Protein AF-A0A7T8KW52-F1 (afdb_monomer_lite)

Foldseek 3Di:
DDDDPVVVVVVVVVVVVVVVVVVVVVVVVVVVDDDDPDDADKDDFPDDPPDDDDPPDPDDRIDGDHVPPDDDDDDDDPVVVVVVVVCVVVPVADDPDPPDGDDD

Sequence (104 aa):
QAVSKQQYADANAAYLQSKAAVEQARINLRYTKVLSPISGRIGRSAVTEGALVTNGQANAMATVQQLDPIYVDVTQPSTALLRLRRELASGQLERAGDNAAKVS

Radius of gyration: 27.74 Å; chains: 1; bounding box: 61×46×72 Å

Structure (mmCIF, N/CA/C/O backbone):
data_AF-A0A7T8KW52-F1
#
_entry.id   AF-A0A7T8KW52-F1
#
loop_
_atom_site.group_PDB
_atom_site.id
_atom_site.type_symbol
_atom_site.label_atom_id
_atom_site.label_alt_id
_atom_site.label_comp_id
_atom_site.label_asym_id
_atom_site.label_entity_id
_atom_site.label_seq_id
_atom_site.pdbx_PDB_ins_code
_atom_site.Cartn_x
_atom_site.Cartn_y
_atom_site.Cartn_z
_atom_site.occupancy
_atom_site.B_iso_or_equiv
_atom_site.auth_seq_id
_atom_site.auth_comp_id
_atom_site.auth_asym_id
_atom_site.auth_atom_id
_atom_site.pdbx_PDB_model_num
ATOM 1 N N . GLN A 1 1 ? -30.440 13.120 39.045 1.00 48.38 1 GLN A N 1
ATOM 2 C CA . GLN A 1 1 ? -29.204 12.409 39.434 1.00 48.38 1 GLN A CA 1
ATOM 3 C C . GLN A 1 1 ? -28.089 12.915 38.532 1.00 48.38 1 GLN A C 1
ATOM 5 O O . GLN A 1 1 ? -28.190 12.738 37.327 1.00 48.38 1 GLN A O 1
ATOM 10 N N . ALA A 1 2 ? -27.111 13.644 39.072 1.00 65.50 2 ALA A N 1
ATOM 11 C CA . ALA A 1 2 ? -25.960 14.109 38.299 1.00 65.50 2 ALA A CA 1
ATOM 12 C C . ALA A 1 2 ? -24.874 13.027 38.366 1.00 65.50 2 ALA A C 1
ATOM 14 O O . ALA A 1 2 ? -24.455 12.653 39.459 1.00 65.50 2 ALA A O 1
ATOM 15 N N . VAL A 1 3 ? -24.476 12.485 37.216 1.00 75.62 3 VAL A N 1
ATOM 16 C CA . VAL A 1 3 ? -23.365 11.526 37.125 1.00 75.62 3 VAL A CA 1
ATOM 17 C C . VAL A 1 3 ? -22.056 12.201 37.536 1.00 75.62 3 VAL A C 1
ATOM 19 O O . VAL A 1 3 ? -21.842 13.383 37.250 1.00 75.62 3 VAL A O 1
ATOM 22 N N . SER A 1 4 ? -21.179 11.474 38.232 1.00 90.31 4 SER A N 1
ATOM 23 C CA . SER A 1 4 ? -19.884 12.022 38.647 1.00 90.31 4 SER A CA 1
ATOM 24 C C . SER A 1 4 ? -18.973 12.226 37.428 1.00 90.31 4 SER A C 1
ATOM 26 O O . SER A 1 4 ? -19.077 11.508 36.431 1.00 90.31 4 SER A O 1
ATOM 28 N N . LYS A 1 5 ? -18.041 13.190 37.488 1.00 89.31 5 LYS A N 1
ATOM 29 C CA . LYS A 1 5 ? -17.073 13.427 36.394 1.00 89.31 5 LYS A CA 1
ATOM 30 C C . LYS A 1 5 ? -16.287 12.164 36.023 1.00 89.31 5 LYS A C 1
ATOM 32 O O . LYS A 1 5 ? -15.942 11.994 34.861 1.00 89.31 5 LYS A O 1
ATOM 37 N N . GLN A 1 6 ? -16.041 11.288 36.997 1.00 88.44 6 GLN A N 1
ATOM 38 C CA . GLN 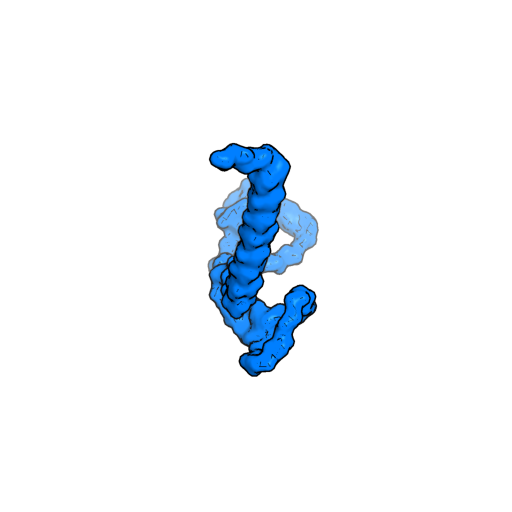A 1 6 ? -15.375 10.004 36.792 1.00 88.44 6 GLN A CA 1
ATOM 39 C C . GLN A 1 6 ? -16.227 9.056 35.939 1.00 88.44 6 GLN A C 1
ATOM 41 O O . GLN A 1 6 ? -15.753 8.584 34.916 1.00 88.44 6 GLN A O 1
ATOM 46 N N . GLN A 1 7 ? -17.512 8.882 36.271 1.00 91.44 7 GLN A N 1
ATOM 47 C CA . GLN A 1 7 ? -18.432 8.056 35.476 1.00 91.44 7 GLN A CA 1
ATOM 48 C C . GLN A 1 7 ? -18.571 8.566 34.034 1.00 91.44 7 GLN A C 1
ATOM 50 O O . GLN A 1 7 ? -18.637 7.774 33.096 1.00 91.44 7 GLN A O 1
ATOM 55 N N . TYR A 1 8 ? -18.583 9.890 33.844 1.00 91.25 8 TYR A N 1
ATOM 56 C CA . TYR A 1 8 ? -18.576 10.490 32.508 1.00 91.25 8 TYR A CA 1
ATOM 57 C C . TYR A 1 8 ? -17.264 10.217 31.753 1.00 91.25 8 TYR A C 1
ATOM 59 O O . TYR A 1 8 ? -17.296 9.880 30.569 1.00 91.25 8 TYR A O 1
ATOM 67 N N . ALA A 1 9 ? -16.112 10.345 32.420 1.00 92.75 9 ALA A N 1
ATOM 68 C CA . ALA A 1 9 ? -14.809 10.074 31.819 1.00 92.75 9 ALA A CA 1
ATOM 69 C C . ALA A 1 9 ? -14.665 8.602 31.402 1.00 92.75 9 ALA A C 1
ATOM 71 O O . ALA A 1 9 ? -14.217 8.340 30.286 1.00 92.75 9 ALA A O 1
ATOM 72 N N . ASP A 1 10 ? -15.117 7.667 32.240 1.00 93.31 10 ASP A N 1
ATOM 73 C CA . ASP A 1 10 ? -15.090 6.228 31.957 1.00 93.31 10 ASP A CA 1
ATOM 74 C C . ASP A 1 10 ? -15.988 5.879 30.760 1.00 93.31 10 ASP A C 1
ATOM 76 O O . ASP A 1 10 ? -15.569 5.169 29.842 1.00 93.31 10 ASP A O 1
A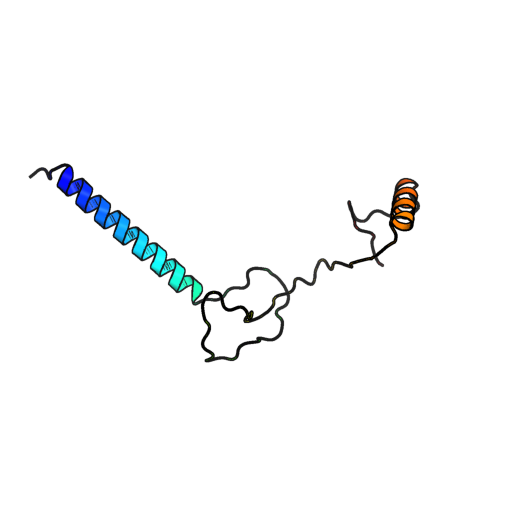TOM 80 N N . ALA A 1 11 ? -17.199 6.447 30.706 1.00 93.00 11 ALA A N 1
ATOM 81 C CA . ALA A 1 11 ? -18.106 6.275 29.573 1.00 93.00 11 ALA A CA 1
ATOM 82 C C . ALA A 1 11 ? -17.522 6.855 28.272 1.00 93.00 11 ALA A C 1
ATOM 84 O O . ALA A 1 11 ? -17.601 6.226 27.214 1.00 93.00 11 ALA A O 1
ATOM 85 N N . ASN A 1 12 ? -16.892 8.032 28.340 1.00 94.19 12 ASN A N 1
ATOM 86 C CA . ASN A 1 12 ? -16.236 8.639 27.186 1.00 94.19 12 ASN A CA 1
ATOM 87 C C . ASN A 1 12 ? -15.015 7.823 26.724 1.00 94.19 12 ASN A C 1
ATOM 89 O O . ASN A 1 12 ? -14.805 7.660 25.523 1.00 94.19 12 ASN A O 1
ATOM 93 N N . ALA A 1 13 ? -14.235 7.264 27.651 1.00 93.88 13 ALA A N 1
ATOM 94 C CA . ALA A 1 13 ? -13.118 6.381 27.326 1.00 93.88 13 ALA A CA 1
ATOM 95 C C . ALA A 1 13 ? -13.601 5.104 26.616 1.00 93.88 13 ALA A C 1
ATOM 97 O O . ALA A 1 13 ? -13.077 4.762 25.554 1.00 93.88 13 ALA A O 1
ATOM 98 N N . ALA A 1 14 ? -14.646 4.452 27.135 1.00 94.69 14 ALA A N 1
ATOM 99 C CA . ALA A 1 14 ? -15.252 3.275 26.508 1.00 94.69 14 ALA A CA 1
ATOM 100 C C . ALA A 1 14 ? -15.829 3.588 25.113 1.00 94.69 14 ALA A C 1
ATOM 102 O O . ALA A 1 14 ? -15.681 2.797 24.174 1.00 94.69 14 ALA A O 1
ATOM 103 N N . TYR A 1 15 ? -16.434 4.769 24.947 1.00 95.38 15 TYR A N 1
ATOM 104 C CA . TYR A 1 15 ? -16.900 5.250 23.648 1.00 95.38 15 TYR A CA 1
ATOM 105 C C . TYR A 1 15 ? -15.744 5.434 22.655 1.00 95.38 15 TYR A C 1
ATOM 107 O O . TYR A 1 15 ? -15.822 4.944 21.528 1.00 95.38 15 TYR A O 1
ATOM 115 N N . LEU A 1 16 ? -14.652 6.089 23.062 1.00 95.38 16 LEU A N 1
ATOM 116 C CA . LEU A 1 16 ? -13.480 6.296 22.206 1.00 95.38 16 LEU A CA 1
ATOM 117 C C . LEU A 1 16 ? -12.821 4.974 21.794 1.00 95.38 16 LEU A C 1
ATOM 119 O O . LEU A 1 16 ? -12.466 4.811 20.626 1.00 95.38 16 LEU A O 1
ATOM 123 N N . GLN A 1 17 ? -12.710 4.017 22.717 1.00 95.06 17 GLN A N 1
ATOM 124 C CA . GLN A 1 17 ? -12.205 2.672 22.426 1.00 95.06 17 GLN A CA 1
ATOM 125 C C . GLN A 1 17 ? -13.090 1.948 21.407 1.00 95.06 17 GLN A C 1
ATOM 127 O O . GLN A 1 17 ? -12.592 1.421 20.412 1.00 95.06 17 GLN A O 1
ATOM 132 N N . SER A 1 18 ? -14.409 1.981 21.611 1.00 93.94 18 SER A N 1
ATOM 133 C CA . SER A 1 18 ? -15.372 1.360 20.694 1.00 93.94 18 SER A CA 1
ATOM 134 C C . SER A 1 18 ? -15.330 2.016 19.314 1.00 93.94 18 SER A C 1
ATOM 136 O O . SER A 1 18 ? -15.343 1.329 18.294 1.00 93.94 18 SER A O 1
ATOM 138 N N . LYS A 1 19 ? -15.205 3.348 19.264 1.00 95.25 19 LYS A N 1
ATOM 139 C CA . LYS A 1 19 ? -15.060 4.097 18.013 1.00 95.25 19 LYS A CA 1
ATOM 140 C C . LYS A 1 19 ? -13.793 3.683 17.263 1.00 95.25 19 LYS A C 1
ATOM 142 O O . LYS A 1 19 ? -13.863 3.426 16.065 1.00 95.25 19 LYS A O 1
ATOM 147 N N . ALA A 1 20 ? -12.661 3.562 17.957 1.00 94.00 20 ALA A N 1
ATOM 148 C CA . ALA A 1 20 ? -11.417 3.089 17.355 1.00 94.00 20 ALA A CA 1
ATOM 149 C C . ALA A 1 20 ? -11.549 1.655 16.810 1.00 94.00 20 ALA A C 1
ATOM 151 O O . ALA A 1 20 ? -11.113 1.382 15.693 1.00 94.00 20 ALA A O 1
ATOM 152 N N . ALA A 1 21 ? -12.212 0.760 17.550 1.00 94.44 21 ALA A N 1
ATOM 153 C CA . ALA A 1 21 ? -12.456 -0.611 17.105 1.00 94.44 21 ALA A CA 1
ATOM 154 C C . ALA A 1 21 ? -13.322 -0.669 15.832 1.00 94.44 21 ALA A C 1
ATOM 156 O O . ALA A 1 21 ? -13.013 -1.428 14.911 1.00 94.44 21 ALA A O 1
ATOM 157 N N . VAL A 1 22 ? -14.363 0.166 15.739 1.00 94.69 22 VAL A N 1
ATOM 158 C CA . VAL A 1 22 ? -15.207 0.275 14.537 1.00 94.69 22 VAL A CA 1
ATOM 159 C C . VAL A 1 22 ? -14.413 0.807 13.345 1.00 94.69 22 VAL A C 1
ATOM 161 O O . VAL A 1 22 ? -14.528 0.260 12.247 1.00 94.69 22 VAL A O 1
ATOM 164 N N . GLU A 1 23 ? -13.591 1.840 13.538 1.00 94.19 23 GLU A N 1
ATOM 165 C CA . GLU A 1 23 ? -12.743 2.365 12.461 1.00 94.19 23 GLU A CA 1
ATOM 166 C C . GLU A 1 23 ? -11.731 1.318 11.979 1.00 94.19 23 GLU A C 1
ATOM 168 O O . GLU A 1 23 ? -11.582 1.113 10.773 1.00 94.19 23 GLU A O 1
ATOM 173 N N . GLN A 1 24 ? -11.109 0.573 12.896 1.00 92.19 24 GLN A N 1
ATOM 174 C CA . GLN A 1 24 ? -10.200 -0.513 12.532 1.00 92.19 24 GLN A CA 1
ATOM 175 C C . GLN A 1 24 ? -10.918 -1.622 11.750 1.00 92.19 24 GLN A C 1
ATOM 177 O O . GLN A 1 24 ? -10.422 -2.072 10.715 1.00 92.19 24 GLN A O 1
ATOM 182 N N . ALA A 1 25 ? -12.106 -2.040 12.198 1.00 91.25 25 ALA A N 1
ATOM 183 C CA . ALA A 1 25 ? -12.912 -3.038 11.498 1.00 91.25 25 ALA A CA 1
ATOM 184 C C . ALA A 1 25 ? -13.320 -2.558 10.094 1.00 91.25 25 ALA A C 1
ATOM 186 O O . ALA A 1 25 ? -13.260 -3.331 9.135 1.00 91.25 25 ALA A O 1
ATOM 187 N N . ARG A 1 26 ? -13.663 -1.272 9.942 1.00 91.31 26 ARG A N 1
ATOM 188 C CA . ARG A 1 26 ? -13.965 -0.658 8.640 1.00 91.31 26 ARG A CA 1
ATOM 189 C C . ARG A 1 26 ? -12.753 -0.684 7.708 1.00 91.31 26 ARG A C 1
ATOM 191 O O . ARG A 1 26 ? -12.905 -1.004 6.529 1.00 91.31 26 ARG A O 1
ATOM 198 N N . ILE A 1 27 ? -11.562 -0.368 8.217 1.00 88.94 27 ILE A N 1
ATOM 199 C CA . ILE A 1 27 ? -10.313 -0.415 7.442 1.00 88.94 27 ILE A CA 1
ATOM 200 C C . ILE A 1 27 ? -10.020 -1.848 6.984 1.00 88.94 27 ILE A C 1
ATOM 202 O O . ILE A 1 27 ? -9.756 -2.066 5.801 1.00 88.94 27 ILE A O 1
ATOM 206 N N . ASN A 1 28 ? -10.138 -2.825 7.885 1.00 87.62 28 ASN A N 1
ATOM 207 C CA . ASN A 1 28 ? -9.938 -4.238 7.561 1.00 87.62 28 ASN A CA 1
ATOM 208 C C . ASN A 1 28 ? -10.937 -4.715 6.496 1.00 87.62 28 ASN A C 1
ATOM 210 O O . ASN A 1 28 ? -10.541 -5.368 5.532 1.00 87.62 28 ASN A O 1
ATOM 214 N N . LEU A 1 29 ? -12.213 -4.326 6.613 1.00 87.69 29 LEU A N 1
ATOM 215 C CA . LEU A 1 29 ? -13.230 -4.634 5.607 1.00 87.69 29 LEU A CA 1
ATOM 216 C C . LEU A 1 29 ? -12.888 -3.998 4.255 1.00 87.69 29 LEU A C 1
ATOM 218 O O . LEU A 1 29 ? -13.030 -4.641 3.219 1.00 87.69 29 LEU A O 1
ATOM 222 N N . ARG A 1 30 ? -12.396 -2.755 4.240 1.00 85.19 30 ARG A N 1
ATOM 223 C CA . ARG A 1 30 ? -11.967 -2.095 3.000 1.00 85.19 30 ARG A CA 1
ATOM 224 C C . ARG A 1 30 ? -10.831 -2.859 2.320 1.00 85.19 30 ARG A C 1
ATOM 226 O O . ARG A 1 30 ? -10.872 -2.998 1.104 1.00 85.19 30 ARG A O 1
ATOM 233 N N . TYR A 1 31 ? -9.873 -3.394 3.078 1.00 83.12 31 TYR A N 1
ATOM 234 C CA . TYR A 1 31 ? -8.769 -4.185 2.519 1.00 83.12 31 TYR A CA 1
ATOM 235 C C . TYR A 1 31 ? -9.194 -5.525 1.907 1.00 83.12 31 TYR A C 1
ATOM 237 O O . TYR A 1 31 ? -8.422 -6.104 1.150 1.00 83.12 31 TYR A O 1
ATOM 245 N N . THR A 1 32 ? -10.427 -5.990 2.140 1.00 80.50 32 THR A N 1
ATOM 246 C CA . THR A 1 32 ? -10.973 -7.147 1.404 1.00 80.50 32 THR A CA 1
ATOM 247 C C . THR A 1 32 ? -11.256 -6.826 -0.067 1.00 80.50 32 THR A C 1
ATOM 249 O O . THR A 1 32 ? -11.267 -7.721 -0.908 1.00 80.50 32 THR A O 1
ATOM 252 N N . LYS A 1 33 ? -11.445 -5.541 -0.401 1.00 79.62 33 LYS A N 1
ATOM 253 C CA . LYS A 1 33 ? -11.546 -5.048 -1.776 1.00 79.62 33 LYS A CA 1
ATOM 254 C C . LYS A 1 33 ? -10.189 -4.497 -2.198 1.00 79.62 33 LYS A C 1
ATOM 256 O O . LYS A 1 33 ? -9.867 -3.340 -1.935 1.00 79.62 33 LYS A O 1
ATOM 261 N N . VAL A 1 34 ? -9.392 -5.331 -2.857 1.00 78.88 34 VAL A N 1
ATOM 262 C CA . VAL A 1 34 ? -8.083 -4.925 -3.381 1.00 78.88 34 VAL A CA 1
ATOM 263 C C . VAL A 1 34 ? -8.294 -4.020 -4.601 1.00 78.88 34 VAL A C 1
ATOM 265 O O . VAL A 1 34 ? -8.741 -4.472 -5.651 1.00 78.88 34 VAL A O 1
ATOM 268 N N . LEU A 1 35 ? -8.011 -2.725 -4.441 1.00 81.81 35 LEU A N 1
ATOM 269 C CA . LEU A 1 35 ? -8.107 -1.706 -5.492 1.00 81.81 35 LEU A CA 1
ATOM 270 C C . LEU A 1 35 ? -6.718 -1.415 -6.075 1.00 81.81 35 LEU A C 1
ATOM 272 O O . LEU A 1 35 ? -5.717 -1.498 -5.363 1.00 81.81 35 LEU A O 1
ATOM 276 N N . SER A 1 36 ? -6.654 -1.031 -7.353 1.00 81.75 36 SER A N 1
ATOM 277 C CA . SER A 1 36 ? -5.394 -0.573 -7.947 1.00 81.75 36 SER A CA 1
ATOM 278 C C . SER A 1 36 ? -4.971 0.771 -7.338 1.00 81.75 36 SER A C 1
ATOM 280 O O . SER A 1 36 ? -5.794 1.689 -7.312 1.00 81.75 36 SER A O 1
ATOM 282 N N . PRO A 1 37 ? -3.712 0.930 -6.884 1.00 81.62 37 PRO A N 1
ATOM 283 C CA . PRO A 1 37 ? -3.227 2.200 -6.344 1.00 81.62 37 PRO A CA 1
ATOM 284 C C . PRO A 1 37 ? -3.004 3.261 -7.430 1.00 81.62 37 PRO A C 1
ATOM 286 O O . PRO A 1 37 ? -2.985 4.448 -7.121 1.00 81.62 37 PRO A O 1
ATOM 289 N N . ILE A 1 38 ? -2.828 2.838 -8.687 1.00 78.69 38 ILE A N 1
ATOM 290 C CA . ILE A 1 38 ? -2.560 3.717 -9.829 1.00 78.69 38 ILE A CA 1
ATOM 291 C C . ILE A 1 38 ? -3.425 3.346 -11.033 1.00 78.69 38 ILE A C 1
ATOM 293 O O . ILE A 1 38 ? -3.804 2.185 -11.220 1.00 78.69 38 ILE A O 1
ATOM 297 N N . SER A 1 39 ? -3.707 4.338 -11.873 1.00 77.31 39 SER A N 1
ATOM 298 C CA . SER A 1 39 ? -4.278 4.114 -13.199 1.00 77.31 39 SER A CA 1
ATOM 299 C C . SER A 1 39 ? -3.191 3.597 -14.137 1.00 77.31 39 SER A C 1
ATOM 301 O O . SER A 1 39 ? -2.082 4.124 -14.168 1.00 77.31 39 SER A O 1
ATOM 303 N N . GLY A 1 40 ? -3.495 2.562 -14.912 1.00 80.62 40 GLY A N 1
ATOM 304 C CA . GLY A 1 40 ? -2.526 1.964 -15.821 1.00 80.62 40 GLY A CA 1
ATOM 305 C C . GLY A 1 40 ? -3.047 0.682 -16.446 1.00 80.62 40 GLY A C 1
ATOM 306 O O . GLY A 1 40 ? -4.238 0.370 -16.380 1.00 80.62 40 GLY A O 1
ATOM 307 N N . ARG A 1 41 ? -2.138 -0.080 -17.048 1.00 77.81 41 ARG A N 1
ATOM 308 C CA . ARG A 1 41 ? -2.437 -1.399 -17.598 1.00 77.81 41 ARG A CA 1
ATOM 309 C C . ARG A 1 41 ? -2.082 -2.471 -16.572 1.00 77.81 41 ARG A C 1
ATOM 311 O O . ARG A 1 41 ? -0.963 -2.507 -16.066 1.00 77.81 41 ARG A O 1
ATOM 318 N N . ILE A 1 42 ? -3.037 -3.350 -16.281 1.00 80.75 42 ILE A N 1
ATOM 319 C CA . ILE A 1 42 ? -2.818 -4.514 -15.420 1.00 80.75 42 ILE A CA 1
ATOM 320 C C . ILE A 1 42 ? -2.046 -5.605 -16.177 1.00 80.75 42 ILE A C 1
ATOM 322 O O . ILE A 1 42 ? -2.327 -5.885 -17.344 1.00 80.75 42 ILE A O 1
ATOM 326 N N . GLY A 1 43 ? -1.054 -6.198 -15.515 1.00 77.12 43 GLY A N 1
ATOM 327 C CA . GLY A 1 43 ? -0.346 -7.390 -15.976 1.00 77.12 43 GLY A CA 1
ATOM 328 C C . GLY A 1 43 ? -1.125 -8.680 -15.697 1.00 77.12 43 GLY A C 1
ATOM 329 O O . GLY A 1 43 ? -2.302 -8.663 -15.344 1.00 77.12 43 GLY A O 1
ATOM 330 N N . ARG A 1 44 ? -0.466 -9.834 -15.840 1.00 76.75 44 ARG A N 1
ATOM 331 C CA . ARG A 1 44 ? -1.068 -11.127 -15.470 1.00 76.75 44 ARG A CA 1
ATOM 332 C C . ARG A 1 44 ? -1.194 -11.220 -13.947 1.00 76.75 44 ARG A C 1
ATOM 334 O O . ARG A 1 44 ? -0.279 -10.816 -13.234 1.00 76.75 44 ARG A O 1
ATOM 341 N N . SER A 1 45 ? -2.300 -11.784 -13.463 1.00 77.69 45 SER A N 1
ATOM 342 C CA . SER A 1 45 ? -2.425 -12.130 -12.046 1.00 77.69 45 SER A CA 1
ATOM 343 C C . SER A 1 45 ? -1.424 -13.236 -11.710 1.00 77.69 45 SER A C 1
ATOM 345 O O . SER A 1 45 ? -1.421 -14.284 -12.357 1.00 77.69 45 SER A O 1
ATOM 347 N N . ALA A 1 46 ? -0.569 -12.996 -10.718 1.00 76.25 46 ALA A N 1
ATOM 348 C CA . ALA A 1 46 ? 0.369 -13.981 -10.181 1.00 76.25 46 ALA A CA 1
ATOM 349 C C . ALA A 1 46 ? -0.302 -14.926 -9.168 1.00 76.25 46 ALA A C 1
ATOM 351 O O . ALA A 1 46 ? 0.303 -15.901 -8.729 1.00 76.25 46 ALA A O 1
ATOM 352 N N . VAL A 1 47 ? -1.551 -14.633 -8.798 1.00 76.25 47 VAL A N 1
ATOM 353 C CA . VAL A 1 47 ? -2.348 -15.388 -7.832 1.00 76.25 47 VAL A CA 1
ATOM 354 C C . VAL A 1 47 ? -3.658 -15.810 -8.495 1.00 76.25 47 VAL A C 1
ATOM 356 O O . VAL A 1 47 ? -4.282 -15.027 -9.214 1.00 76.25 47 VAL A O 1
ATOM 359 N N . THR A 1 48 ? -4.066 -17.057 -8.284 1.00 76.88 48 THR A N 1
ATOM 360 C CA . THR A 1 48 ? -5.329 -17.604 -8.795 1.00 76.88 48 THR A CA 1
ATOM 361 C C . THR A 1 48 ? -6.459 -17.410 -7.789 1.00 76.88 48 THR A C 1
ATOM 363 O O . THR A 1 48 ? -6.224 -17.238 -6.592 1.00 76.88 48 THR A O 1
ATOM 366 N N . GLU A 1 49 ? -7.701 -17.476 -8.262 1.00 75.88 49 GLU A N 1
ATOM 367 C CA . GLU A 1 49 ? -8.870 -17.481 -7.381 1.00 75.88 49 GLU A CA 1
ATOM 368 C C . GLU A 1 49 ? -8.776 -18.633 -6.364 1.00 75.88 49 GLU A C 1
ATOM 370 O O . GLU A 1 49 ? -8.365 -19.744 -6.699 1.00 75.88 49 GLU A O 1
ATOM 375 N N . GLY A 1 50 ? -9.105 -18.349 -5.101 1.00 76.81 50 GLY A N 1
ATOM 376 C CA . GLY A 1 50 ? -9.038 -19.321 -4.003 1.00 76.81 50 GLY A CA 1
ATOM 377 C C . GLY A 1 50 ? -7.664 -19.491 -3.343 1.00 76.81 50 GLY A C 1
ATOM 378 O O . GLY A 1 50 ? -7.556 -20.224 -2.362 1.00 76.81 50 GLY A O 1
ATOM 379 N N . ALA A 1 51 ? -6.619 -18.812 -3.819 1.00 79.38 51 ALA A N 1
ATOM 380 C CA . ALA A 1 51 ? -5.326 -18.820 -3.143 1.00 79.38 51 ALA A CA 1
ATOM 381 C C . ALA A 1 51 ? -5.350 -17.976 -1.854 1.00 79.38 51 ALA A C 1
ATOM 383 O O . ALA A 1 51 ? -5.894 -16.870 -1.819 1.00 79.38 51 ALA A O 1
ATOM 384 N N . LEU A 1 52 ? -4.725 -18.493 -0.792 1.00 78.56 52 LEU A N 1
ATOM 385 C CA . LEU A 1 52 ? -4.555 -17.772 0.468 1.00 78.56 52 LEU A CA 1
ATOM 386 C C . LEU A 1 52 ? -3.472 -16.700 0.312 1.00 78.56 52 LEU A C 1
ATOM 388 O O . LEU A 1 52 ? -2.347 -17.005 -0.079 1.00 78.56 52 LEU A O 1
ATOM 392 N N . VAL A 1 53 ? -3.810 -15.460 0.659 1.00 79.25 53 VAL A N 1
ATOM 393 C CA . VAL A 1 53 ? -2.871 -14.335 0.679 1.00 79.25 53 VAL A CA 1
ATOM 394 C C . VAL A 1 53 ? -2.629 -13.864 2.103 1.00 79.25 53 VAL A C 1
ATOM 396 O O . VAL A 1 53 ? -3.554 -13.800 2.916 1.00 79.25 53 VAL A O 1
ATOM 399 N N . THR A 1 54 ? -1.380 -13.516 2.395 1.00 80.94 54 THR A N 1
ATOM 400 C CA . THR A 1 54 ? -0.964 -13.038 3.718 1.00 80.94 54 THR A CA 1
ATOM 401 C C . THR A 1 54 ? -0.618 -11.558 3.641 1.00 80.94 54 THR A C 1
ATOM 403 O O . THR A 1 54 ? 0.030 -11.105 2.695 1.00 80.94 54 THR A O 1
ATOM 406 N N . ASN A 1 55 ? -1.028 -10.788 4.653 1.00 75.56 55 ASN A N 1
ATOM 407 C CA . ASN A 1 55 ? -0.654 -9.381 4.744 1.00 75.56 55 ASN A CA 1
ATOM 408 C C . ASN A 1 55 ? 0.880 -9.238 4.781 1.00 75.56 55 ASN A C 1
ATOM 410 O O . ASN A 1 55 ? 1.538 -9.878 5.598 1.00 75.56 55 ASN A O 1
ATOM 414 N N . GLY A 1 56 ? 1.439 -8.404 3.903 1.00 78.12 56 GLY A N 1
ATOM 415 C CA . GLY A 1 56 ? 2.886 -8.179 3.814 1.00 78.12 56 GLY A CA 1
ATOM 416 C C . GLY A 1 56 ? 3.688 -9.295 3.133 1.00 78.12 56 GLY A C 1
ATOM 417 O O . GLY A 1 56 ? 4.904 -9.342 3.301 1.00 78.12 56 GLY A O 1
ATOM 418 N N . GLN A 1 57 ? 3.052 -10.196 2.375 1.00 82.25 57 GLN A N 1
ATOM 419 C CA . GLN A 1 57 ? 3.783 -11.199 1.594 1.00 82.25 57 GLN A CA 1
ATOM 420 C C . GLN A 1 57 ? 4.727 -10.546 0.566 1.00 82.25 57 GLN A C 1
ATOM 422 O O . GLN A 1 57 ? 4.388 -9.538 -0.052 1.00 82.25 57 GLN A O 1
ATOM 427 N N . ALA A 1 58 ? 5.899 -11.149 0.349 1.00 75.88 58 ALA A N 1
ATOM 428 C CA . ALA A 1 58 ? 6.905 -10.621 -0.577 1.00 75.88 58 ALA A CA 1
ATOM 429 C C . ALA A 1 58 ? 6.428 -10.601 -2.044 1.00 75.88 58 ALA A C 1
ATOM 431 O O . ALA A 1 58 ? 6.858 -9.759 -2.830 1.00 75.88 58 ALA A O 1
ATOM 432 N N . ASN A 1 59 ? 5.524 -11.513 -2.414 1.00 77.44 59 ASN A N 1
ATOM 433 C CA . ASN A 1 59 ? 5.080 -11.681 -3.793 1.00 77.44 59 ASN A CA 1
ATOM 434 C C . ASN A 1 59 ? 3.823 -10.843 -4.066 1.00 77.44 59 ASN A C 1
ATOM 436 O O . ASN A 1 59 ? 2.768 -11.057 -3.461 1.00 77.44 59 ASN A O 1
ATOM 440 N N . ALA A 1 60 ? 3.921 -9.915 -5.019 1.00 80.94 60 ALA A N 1
ATOM 441 C CA . ALA A 1 60 ? 2.785 -9.117 -5.471 1.00 80.94 60 ALA A CA 1
ATOM 442 C C . ALA A 1 60 ? 1.719 -9.989 -6.161 1.00 80.94 60 ALA A C 1
ATOM 444 O O . ALA A 1 60 ? 2.045 -10.931 -6.881 1.00 80.94 60 ALA A O 1
ATOM 445 N N . MET A 1 61 ? 0.438 -9.652 -5.969 1.00 77.38 61 MET A N 1
ATOM 446 C CA . MET A 1 61 ? -0.682 -10.389 -6.574 1.00 77.38 61 MET A CA 1
ATOM 447 C C . MET A 1 61 ? -0.865 -10.067 -8.062 1.00 77.38 61 MET A C 1
ATOM 449 O O . MET A 1 61 ? -1.120 -10.955 -8.869 1.00 77.38 61 MET A O 1
ATOM 453 N N . ALA A 1 62 ? -0.719 -8.797 -8.427 1.00 77.06 62 ALA A N 1
ATOM 454 C CA . ALA A 1 62 ? -0.716 -8.316 -9.800 1.00 77.06 62 ALA A CA 1
ATOM 455 C C . ALA A 1 62 ? 0.136 -7.047 -9.870 1.00 77.06 62 ALA A C 1
ATOM 457 O O . ALA A 1 62 ? 0.250 -6.307 -8.891 1.00 77.06 62 ALA A O 1
ATOM 458 N N . THR A 1 63 ? 0.717 -6.783 -11.034 1.00 79.38 63 THR A N 1
ATOM 459 C CA . THR A 1 63 ? 1.483 -5.560 -11.283 1.00 79.38 63 THR A CA 1
ATOM 460 C C . THR A 1 63 ? 0.693 -4.676 -12.229 1.00 79.38 63 THR A C 1
ATOM 462 O O . THR A 1 63 ? 0.304 -5.119 -13.308 1.00 79.38 63 THR A O 1
ATOM 465 N N . VAL A 1 64 ? 0.454 -3.430 -11.832 1.00 78.62 64 VAL A N 1
ATOM 466 C CA . VAL A 1 64 ? -0.114 -2.403 -12.710 1.00 78.62 64 VAL A CA 1
ATOM 467 C C . VAL A 1 64 ? 1.027 -1.502 -13.154 1.00 78.62 64 VAL A C 1
ATOM 469 O O . VAL A 1 64 ? 1.779 -1.009 -12.317 1.00 78.62 64 VAL A O 1
ATOM 472 N N . GLN A 1 65 ? 1.184 -1.328 -14.463 1.00 75.62 65 GLN A N 1
ATOM 473 C CA . GLN A 1 65 ? 2.208 -0.467 -15.050 1.00 75.62 65 GLN A CA 1
ATOM 474 C C . GLN A 1 65 ? 1.537 0.698 -15.772 1.00 75.62 65 GLN A C 1
ATOM 476 O O . GLN A 1 65 ? 0.616 0.507 -16.572 1.00 75.62 65 GLN A O 1
ATOM 481 N N . GLN A 1 66 ? 1.997 1.912 -15.487 1.00 75.94 66 GLN A N 1
ATOM 482 C CA . GLN A 1 66 ? 1.600 3.098 -16.231 1.00 75.94 66 GLN A CA 1
ATOM 483 C C . GLN A 1 66 ? 2.449 3.166 -17.506 1.00 75.94 66 GLN A C 1
ATOM 485 O O . GLN A 1 66 ? 3.670 3.250 -17.436 1.00 75.94 66 GLN A O 1
ATOM 490 N N . LEU A 1 67 ? 1.794 3.062 -18.664 1.00 74.06 67 LEU A N 1
ATOM 491 C CA . LEU A 1 67 ? 2.443 3.055 -19.983 1.00 74.06 67 LEU A CA 1
ATOM 492 C C . LEU A 1 67 ? 2.444 4.432 -20.657 1.00 74.06 67 LEU A C 1
ATOM 494 O O . LEU A 1 67 ? 2.869 4.541 -21.797 1.00 74.06 67 LEU A O 1
ATOM 498 N N . ASP A 1 68 ? 1.933 5.460 -19.988 1.00 66.12 68 ASP A N 1
ATOM 499 C CA . ASP A 1 68 ? 1.940 6.837 -20.475 1.00 66.12 68 ASP A CA 1
ATOM 500 C C . ASP A 1 68 ? 2.084 7.793 -19.278 1.00 66.12 68 ASP A C 1
ATOM 502 O O . ASP A 1 68 ? 1.214 7.776 -18.397 1.00 66.12 68 ASP A O 1
ATOM 506 N N . PRO A 1 69 ? 3.165 8.589 -19.177 1.00 69.69 69 PRO A N 1
ATOM 507 C CA . PRO A 1 69 ? 4.325 8.651 -20.076 1.00 69.69 69 PRO A CA 1
ATOM 508 C C . PRO A 1 69 ? 5.297 7.468 -19.891 1.00 69.69 69 PRO A C 1
ATOM 510 O O . PRO A 1 69 ? 5.384 6.884 -18.811 1.00 69.69 69 PRO A O 1
ATOM 513 N N . ILE A 1 70 ? 6.058 7.131 -20.940 1.00 72.38 70 ILE A N 1
ATOM 514 C CA . ILE A 1 70 ? 7.117 6.103 -20.901 1.00 72.38 70 ILE A CA 1
ATOM 515 C C . ILE A 1 70 ? 8.470 6.759 -20.616 1.00 72.38 70 ILE A C 1
ATOM 517 O O . ILE A 1 70 ? 8.843 7.734 -21.267 1.00 72.38 70 ILE A O 1
ATOM 521 N N . TYR A 1 71 ? 9.227 6.185 -19.680 1.00 71.81 71 TYR A N 1
ATOM 522 C CA . TYR A 1 71 ? 10.617 6.559 -19.421 1.00 71.81 71 TYR A CA 1
ATOM 523 C C . TYR A 1 71 ? 11.582 5.685 -20.229 1.00 71.81 71 TYR A C 1
ATOM 525 O O . TYR A 1 71 ? 11.369 4.482 -20.375 1.00 71.81 71 TYR A O 1
ATOM 533 N N . VAL A 1 72 ? 12.658 6.297 -20.732 1.00 72.88 72 VAL A N 1
ATOM 534 C CA . VAL A 1 72 ? 13.770 5.607 -21.399 1.00 72.88 72 VAL A CA 1
ATOM 535 C C . VAL A 1 72 ? 15.051 5.920 -20.633 1.00 72.88 72 VAL A C 1
ATOM 537 O O . VAL A 1 72 ? 15.512 7.061 -20.636 1.00 72.88 72 VAL A O 1
ATOM 540 N N . ASP A 1 73 ? 15.628 4.910 -19.983 1.00 75.62 73 ASP A N 1
ATOM 541 C CA . ASP A 1 73 ? 16.894 5.048 -19.264 1.00 75.62 73 ASP A CA 1
ATOM 542 C C . ASP A 1 73 ? 18.070 5.007 -20.249 1.00 75.62 73 ASP A C 1
ATOM 544 O O . ASP A 1 73 ? 18.344 3.989 -20.888 1.00 75.62 73 ASP A O 1
ATOM 548 N N . VAL A 1 74 ? 18.777 6.133 -20.382 1.00 75.06 74 VAL A N 1
ATOM 549 C CA . VAL A 1 74 ? 19.922 6.281 -21.291 1.00 75.06 74 VAL A CA 1
ATOM 550 C C . VAL A 1 74 ? 21.214 6.409 -20.484 1.00 75.06 74 VAL A C 1
ATOM 552 O O . VAL A 1 74 ? 21.481 7.440 -19.867 1.00 75.06 74 VAL A O 1
ATOM 555 N N . THR A 1 75 ? 22.063 5.383 -20.530 1.00 74.62 75 THR A N 1
ATOM 556 C CA . THR A 1 75 ? 23.388 5.414 -19.892 1.00 74.62 75 THR A CA 1
ATOM 557 C C . THR A 1 75 ? 24.400 6.085 -20.820 1.00 74.62 75 THR A C 1
ATOM 559 O O . THR A 1 75 ? 24.822 5.495 -21.814 1.00 74.62 75 THR A O 1
ATOM 562 N N . GLN A 1 76 ? 24.816 7.316 -20.506 1.00 73.00 76 GLN A N 1
ATOM 563 C CA . GLN A 1 76 ? 25.869 8.031 -21.239 1.00 73.00 76 GLN A CA 1
ATOM 564 C C . GLN A 1 76 ? 27.092 8.333 -20.361 1.00 73.00 76 GLN A C 1
ATOM 566 O O . GLN A 1 76 ? 26.938 8.642 -19.178 1.00 73.00 76 GLN A O 1
ATOM 571 N N . PRO A 1 77 ? 28.312 8.320 -20.937 1.00 80.31 77 PRO A N 1
ATOM 572 C CA . PRO A 1 77 ? 29.500 8.829 -20.263 1.00 80.31 77 PRO A CA 1
ATOM 573 C C . PRO A 1 77 ? 29.304 10.281 -19.818 1.00 80.31 77 PRO A C 1
ATOM 575 O O . PRO A 1 77 ? 28.711 11.089 -20.536 1.00 80.31 77 PRO A O 1
ATOM 578 N N . SER A 1 78 ? 29.865 10.651 -18.667 1.00 73.19 78 SER A N 1
ATOM 579 C CA . SER A 1 78 ? 29.760 12.012 -18.115 1.00 73.19 78 SER A CA 1
ATOM 580 C C . SER A 1 78 ? 30.245 13.099 -19.087 1.00 73.19 78 SER A C 1
ATOM 582 O O . SER A 1 78 ? 29.675 14.189 -19.139 1.00 73.19 78 SER A O 1
ATOM 584 N N . THR A 1 79 ? 31.246 12.789 -19.918 1.00 77.44 79 THR A N 1
ATOM 585 C CA . THR A 1 79 ? 31.755 13.673 -20.980 1.00 77.44 79 THR A CA 1
ATOM 586 C C . THR A 1 79 ? 30.741 13.886 -22.107 1.00 77.44 79 THR A C 1
ATOM 588 O O . THR A 1 79 ? 30.610 15.002 -22.612 1.00 77.44 79 THR A O 1
ATOM 591 N N . ALA A 1 80 ? 29.984 12.847 -22.468 1.00 73.56 80 ALA A N 1
ATOM 592 C CA . ALA A 1 80 ? 28.921 12.915 -23.464 1.00 73.56 80 ALA A CA 1
ATOM 593 C C . ALA A 1 80 ? 27.706 13.688 -22.934 1.00 73.56 80 ALA A C 1
ATOM 595 O O . ALA A 1 80 ? 27.173 14.531 -23.650 1.00 73.56 80 ALA A O 1
ATOM 596 N N . LEU A 1 81 ? 27.349 13.508 -21.658 1.00 76.31 81 LEU A N 1
ATOM 597 C CA . LEU A 1 81 ? 26.284 14.278 -21.009 1.00 76.31 81 LEU A CA 1
ATOM 598 C C . LEU A 1 81 ? 26.626 15.776 -20.929 1.00 76.31 81 LEU A C 1
ATOM 600 O O . LEU A 1 81 ? 25.765 16.628 -21.146 1.00 76.31 81 LEU A O 1
ATOM 604 N N . LEU A 1 82 ? 27.893 16.117 -20.664 1.00 78.38 82 LEU A N 1
ATOM 605 C CA . LEU A 1 82 ? 28.347 17.510 -20.657 1.00 78.38 82 LEU A CA 1
ATOM 606 C C . LEU A 1 82 ? 28.306 18.132 -22.060 1.00 78.38 82 LEU A C 1
ATOM 608 O O . LEU A 1 82 ? 27.920 19.292 -22.197 1.00 78.38 82 LEU A O 1
ATOM 612 N N . ARG A 1 83 ? 28.663 17.364 -23.097 1.00 77.50 83 ARG A N 1
ATOM 613 C CA . ARG A 1 83 ? 28.521 17.783 -24.498 1.00 77.50 83 ARG A CA 1
ATOM 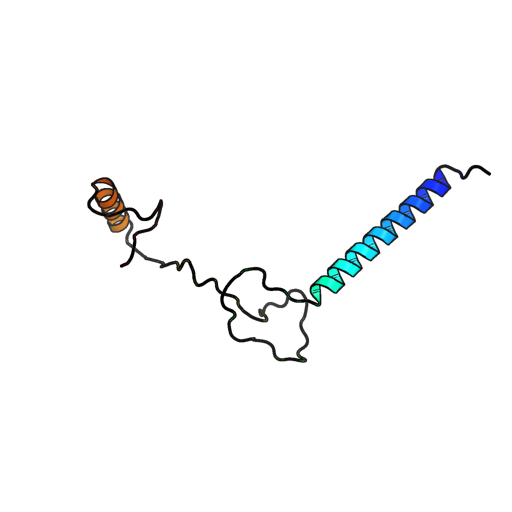614 C C . ARG A 1 83 ? 27.051 17.996 -24.870 1.00 77.50 83 ARG A C 1
ATOM 616 O O . ARG A 1 83 ? 26.719 19.069 -25.361 1.00 77.50 83 ARG A O 1
ATOM 623 N N . LEU A 1 84 ? 26.176 17.052 -24.525 1.00 74.62 84 LEU A N 1
ATOM 624 C CA . LEU A 1 84 ? 24.734 17.140 -24.765 1.00 74.62 84 LEU A CA 1
ATOM 625 C C . LEU A 1 84 ? 24.113 18.367 -24.079 1.00 74.62 84 LEU A C 1
ATOM 627 O O . LEU A 1 84 ? 23.326 19.087 -24.684 1.00 74.62 84 LEU A O 1
ATOM 631 N N . ARG A 1 85 ? 24.517 18.669 -22.836 1.00 74.56 85 ARG A N 1
ATOM 632 C CA . ARG A 1 85 ? 24.081 19.884 -22.124 1.00 74.56 85 ARG A CA 1
ATOM 633 C C . ARG A 1 85 ? 24.523 21.173 -22.820 1.00 74.56 85 ARG A C 1
ATOM 635 O O . ARG A 1 85 ? 23.765 22.140 -22.807 1.00 74.56 85 ARG A O 1
ATOM 642 N N . ARG A 1 86 ? 25.720 21.201 -23.420 1.00 77.75 86 ARG A N 1
ATOM 643 C CA . ARG A 1 86 ? 26.198 22.354 -24.205 1.00 77.75 86 ARG A CA 1
ATOM 644 C C . ARG A 1 86 ? 25.426 22.499 -25.517 1.00 77.75 86 ARG A C 1
ATOM 646 O O . ARG A 1 86 ? 25.009 23.606 -25.824 1.00 77.75 86 ARG A O 1
ATOM 653 N N . GLU A 1 87 ? 25.181 21.400 -26.228 1.00 73.31 87 GLU A N 1
ATOM 654 C CA . GLU A 1 87 ? 24.410 21.374 -27.486 1.00 73.31 87 GLU A CA 1
ATOM 655 C C . GLU A 1 87 ? 22.932 21.777 -27.272 1.00 73.31 87 GLU A C 1
ATOM 657 O O . GLU A 1 87 ? 22.344 22.501 -28.079 1.00 73.31 87 GLU A O 1
ATOM 662 N N . LEU A 1 88 ? 22.351 21.400 -26.125 1.00 74.62 88 LEU A N 1
ATOM 663 C CA . LEU A 1 88 ? 21.018 21.836 -25.688 1.00 74.62 88 LEU A CA 1
ATOM 664 C C . LEU A 1 88 ? 20.978 23.317 -25.270 1.00 74.62 88 LEU A C 1
ATOM 666 O O . LEU A 1 88 ? 19.933 23.960 -25.354 1.00 74.62 88 LEU A O 1
ATOM 670 N N . ALA A 1 89 ? 22.091 23.865 -24.773 1.00 74.00 89 ALA A N 1
ATOM 671 C CA . ALA A 1 89 ? 22.213 25.287 -24.447 1.00 74.00 89 ALA A CA 1
ATOM 672 C C . ALA A 1 89 ? 22.455 26.149 -25.697 1.00 74.00 89 ALA A C 1
ATOM 674 O O . ALA A 1 89 ? 22.024 27.298 -25.730 1.00 74.00 89 ALA A O 1
ATOM 675 N N . SER A 1 90 ? 23.093 25.594 -26.732 1.00 76.56 90 SER A N 1
ATOM 676 C CA . SER A 1 90 ? 23.336 26.265 -28.014 1.00 76.56 90 SER A CA 1
ATOM 677 C C . SER A 1 90 ? 22.170 26.159 -29.007 1.00 76.56 90 SER A C 1
ATOM 679 O O . SER A 1 90 ? 22.308 26.604 -30.142 1.00 76.56 90 SER A O 1
ATOM 681 N N . GLY A 1 91 ? 21.034 25.575 -28.605 1.00 68.12 91 GLY A N 1
ATOM 682 C CA . GLY A 1 91 ? 19.789 25.576 -29.384 1.00 68.12 91 GLY A CA 1
ATOM 683 C C . GLY A 1 91 ? 19.735 24.589 -30.554 1.00 68.12 91 GLY A C 1
ATOM 684 O O . GLY A 1 91 ? 18.831 24.687 -31.374 1.00 68.12 91 GLY A O 1
ATOM 685 N N . GLN A 1 92 ? 20.668 23.635 -30.642 1.00 62.03 92 GLN A N 1
ATOM 686 C CA . GLN A 1 92 ? 20.651 22.596 -31.687 1.00 62.03 92 GLN A CA 1
ATOM 687 C C . GLN A 1 92 ? 19.702 21.426 -31.366 1.00 62.03 92 GLN A C 1
ATOM 689 O O . GLN A 1 92 ? 19.467 20.580 -32.223 1.00 62.03 92 GLN A O 1
ATOM 694 N N . LEU A 1 93 ? 19.146 21.377 -30.150 1.00 61.16 93 LEU A N 1
ATOM 695 C CA . LEU A 1 93 ? 18.218 20.342 -29.692 1.00 61.16 93 LEU A CA 1
ATOM 696 C C . LEU A 1 93 ? 16.941 20.983 -29.132 1.00 61.16 93 LEU A C 1
ATOM 698 O O . LEU A 1 93 ? 17.005 21.887 -28.297 1.00 61.16 93 LEU A O 1
ATOM 702 N N . GLU A 1 94 ? 15.782 20.498 -29.578 1.00 57.81 94 GLU A N 1
ATOM 703 C CA . GLU A 1 94 ? 14.471 20.963 -29.119 1.00 57.81 94 GLU A CA 1
ATOM 704 C C . GLU A 1 94 ? 14.169 20.375 -27.726 1.00 57.81 94 GLU A C 1
ATOM 706 O O . GLU A 1 94 ? 14.104 19.156 -27.539 1.00 57.81 94 GLU A O 1
ATOM 711 N N . ARG A 1 95 ? 14.036 21.240 -26.712 1.00 56.88 95 ARG A N 1
ATOM 712 C CA . ARG A 1 95 ? 13.709 20.837 -25.334 1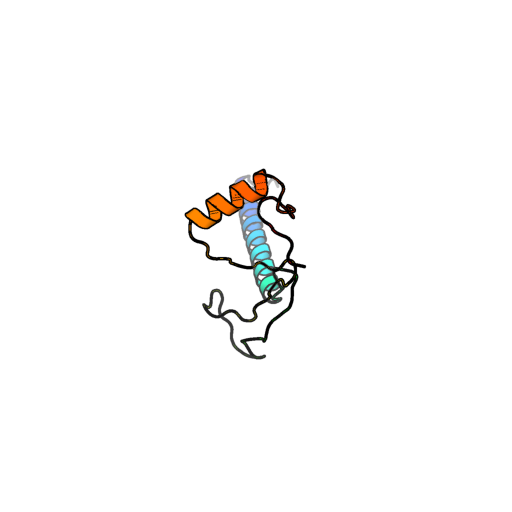.00 56.88 95 ARG A CA 1
ATOM 713 C C . ARG A 1 95 ? 12.243 20.410 -25.259 1.00 56.88 95 ARG A C 1
ATOM 715 O O . ARG A 1 95 ? 11.365 21.234 -25.485 1.00 56.88 95 ARG A O 1
ATOM 722 N N . ALA A 1 96 ? 11.977 19.167 -24.859 1.00 59.22 96 ALA A N 1
ATOM 723 C CA . ALA A 1 96 ? 10.620 18.693 -24.562 1.00 59.22 96 ALA A CA 1
ATOM 724 C C . ALA A 1 96 ? 10.264 18.785 -23.061 1.00 59.22 96 ALA A C 1
ATOM 726 O O . ALA A 1 96 ? 9.177 18.382 -22.658 1.00 59.22 96 ALA A O 1
ATOM 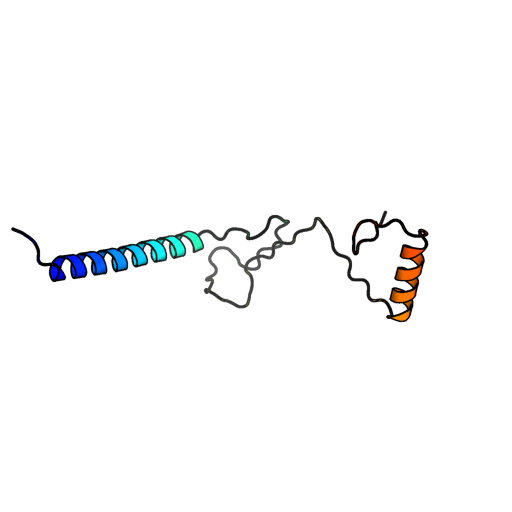727 N N . GLY A 1 97 ? 11.172 19.314 -22.230 1.00 58.53 97 GLY A N 1
ATOM 728 C CA . GLY A 1 97 ? 11.003 19.528 -20.789 1.00 58.53 97 GLY A CA 1
ATOM 729 C C . GLY A 1 97 ? 12.351 19.646 -20.069 1.00 58.53 97 GLY A C 1
ATOM 730 O O . GLY A 1 97 ? 13.402 19.566 -20.706 1.00 58.53 97 GLY A O 1
ATOM 731 N N . ASP A 1 98 ? 12.332 19.795 -18.740 1.00 61.03 98 ASP A N 1
ATOM 732 C CA . ASP A 1 98 ? 13.545 20.023 -17.931 1.00 61.03 98 ASP A CA 1
ATOM 733 C C . ASP A 1 98 ? 14.561 18.866 -17.980 1.00 61.03 98 ASP A C 1
ATOM 735 O O . ASP A 1 98 ? 15.738 19.091 -17.715 1.00 61.03 98 ASP A O 1
ATOM 739 N N . ASN 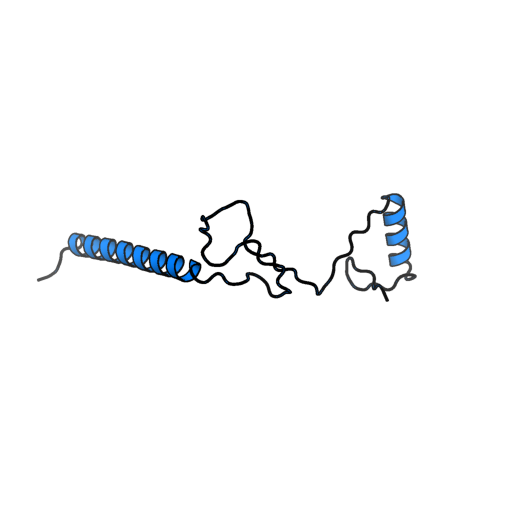A 1 99 ? 14.138 17.656 -18.379 1.00 56.44 99 ASN A N 1
ATOM 740 C CA . ASN A 1 99 ? 14.992 16.476 -18.604 1.00 56.44 99 ASN A CA 1
ATOM 741 C C . ASN A 1 99 ? 14.448 15.529 -19.702 1.00 56.44 99 ASN A C 1
ATOM 743 O O . ASN A 1 99 ? 14.666 14.321 -19.639 1.00 56.44 99 ASN A O 1
ATOM 747 N N . ALA A 1 100 ? 13.723 16.041 -20.702 1.00 55.56 100 ALA A N 1
ATOM 748 C CA . ALA A 1 100 ? 13.129 15.212 -21.756 1.00 55.56 100 ALA A CA 1
ATOM 749 C C . ALA A 1 100 ? 13.520 15.711 -23.154 1.00 55.56 100 ALA A C 1
ATOM 751 O O . ALA A 1 100 ? 13.383 16.897 -23.462 1.00 55.56 100 ALA A O 1
ATOM 752 N N . ALA A 1 101 ? 13.984 14.792 -24.003 1.00 56.41 101 ALA A N 1
ATOM 753 C CA . ALA A 1 101 ? 14.135 14.999 -25.440 1.00 56.41 101 ALA A CA 1
ATOM 754 C C . ALA A 1 101 ? 13.017 14.229 -26.153 1.00 56.41 101 ALA A C 1
ATOM 756 O O . ALA A 1 101 ? 12.766 13.064 -25.838 1.00 56.41 101 ALA A O 1
ATOM 757 N N . LYS A 1 102 ? 12.317 14.887 -27.081 1.00 46.34 102 LYS A N 1
ATOM 758 C CA . LYS A 1 102 ? 11.229 14.272 -27.846 1.00 46.34 102 LYS A CA 1
ATOM 759 C C . LYS A 1 102 ? 11.823 13.243 -28.807 1.00 46.34 102 LYS A C 1
ATOM 761 O O . LYS A 1 102 ? 12.627 13.601 -29.661 1.00 46.34 102 LYS A O 1
ATOM 766 N N . VAL A 1 103 ? 11.427 11.981 -28.663 1.00 54.44 103 VAL A N 1
ATOM 767 C CA . VAL A 1 103 ? 11.697 10.941 -29.662 1.00 54.44 103 VAL A CA 1
ATOM 768 C C . VAL A 1 103 ? 10.506 10.940 -30.619 1.00 54.44 103 VAL A C 1
ATOM 770 O O . VAL A 1 103 ? 9.381 10.695 -30.184 1.00 54.44 103 VAL A O 1
ATOM 773 N N . SER A 1 104 ? 10.734 11.309 -31.881 1.00 42.22 104 SER A N 1
ATOM 774 C CA . SER A 1 104 ? 9.764 11.210 -32.983 1.00 42.22 104 SER A CA 1
ATOM 775 C C . SER A 1 104 ? 10.031 9.971 -33.817 1.00 42.22 104 SER A C 1
ATOM 777 O O . SER A 1 104 ? 11.225 9.785 -34.148 1.00 42.22 104 SER A O 1
#

Organism: Pseudomonas aeruginosa (NCBI:txid287)

Secondary structure (DSSP, 8-state):
-PPPHHHHHHHHHHHHHHHHHHHHHHHHHHHTS---SSSSEE---SS-TT----TT-SS-S--EE--SSPP------HHHHHHHHHHHHTTSS-EEETTEE---

pLDDT: mean 77.79, std 11.66, range [42.22, 95.38]

InterPro domains:
  IPR058625 Multidrug resistance protein MdtA-like, barrel-sandwich hybrid domain [PF25917] (25-65)